Protein AF-A0A3D4AZX1-F1 (afdb_monomer_lite)

Sequence (62 aa):
LLNDVPNYSCSTLTHLVGDREITTVEGLAGDDGKLHPVQQAFMDELSPQCGFCTPGQVMTAV

Secondary structure (DSSP, 8-state):
-BTTB---GGG--HHHHTT--B--GGGSS-TT-PPPHHHHHHHHTT--SSSTTHHHHHHHH-

Radius of gyration: 12.78 Å; chains: 1; bounding box: 30×22×37 Å

pLDDT: mean 97.19, std 1.26, range [93.31, 98.44]

Structure (mmCIF, N/CA/C/O backbone):
data_AF-A0A3D4AZX1-F1
#
_entry.id   AF-A0A3D4AZX1-F1
#
loop_
_atom_site.group_PDB
_atom_site.id
_atom_site.type_symbol
_atom_site.label_atom_id
_atom_site.label_alt_id
_atom_site.label_comp_id
_atom_site.label_asym_id
_atom_site.label_entity_id
_atom_site.label_seq_id
_atom_site.pdbx_PDB_ins_code
_atom_site.Cartn_x
_atom_site.Cartn_y
_atom_site.Cartn_z
_atom_site.occupancy
_atom_site.B_iso_or_equiv
_atom_site.auth_seq_id
_atom_site.auth_comp_id
_atom_site.auth_asym_id
_atom_site.auth_atom_id
_atom_site.pdbx_PDB_model_num
ATOM 1 N N . LEU A 1 1 ? 2.113 -1.095 -4.538 1.00 97.62 1 LEU A N 1
ATOM 2 C CA 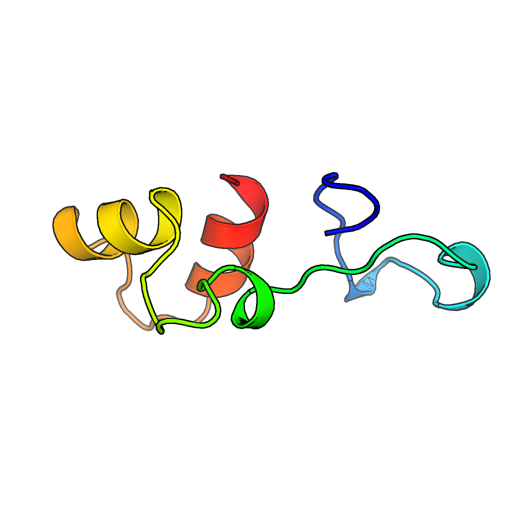. LEU A 1 1 ? 1.320 -2.217 -5.058 1.00 97.62 1 LEU A CA 1
ATOM 3 C C . LEU A 1 1 ? 1.739 -2.525 -6.478 1.00 97.62 1 LEU A C 1
ATOM 5 O O . LEU A 1 1 ? 1.292 -1.767 -7.318 1.00 97.62 1 LEU A O 1
ATOM 9 N N . LEU A 1 2 ? 2.618 -3.487 -6.768 1.00 97.75 2 LEU A N 1
ATOM 10 C CA . LEU A 1 2 ? 2.680 -4.087 -8.109 1.00 97.75 2 LEU A CA 1
ATOM 11 C C . LEU A 1 2 ? 2.355 -5.567 -7.947 1.00 97.75 2 LEU A C 1
ATOM 13 O O . LEU A 1 2 ? 3.227 -6.309 -7.494 1.00 97.75 2 LEU A O 1
ATOM 17 N N . ASN A 1 3 ? 1.121 -5.967 -8.269 1.00 96.75 3 ASN A N 1
ATOM 18 C CA . ASN A 1 3 ? 0.582 -7.294 -7.940 1.00 96.75 3 ASN A CA 1
ATOM 19 C C . ASN A 1 3 ? 0.871 -7.663 -6.469 1.00 96.75 3 ASN A C 1
ATOM 21 O O . ASN A 1 3 ? 1.628 -8.594 -6.199 1.00 96.75 3 ASN A O 1
ATOM 25 N N . ASP A 1 4 ? 0.384 -6.843 -5.535 1.00 96.31 4 ASP A N 1
ATOM 26 C CA . ASP A 1 4 ? 0.570 -6.995 -4.080 1.00 96.31 4 ASP A CA 1
ATOM 27 C C . ASP A 1 4 ? 2.011 -6.901 -3.545 1.00 96.31 4 ASP A C 1
ATOM 29 O O . ASP A 1 4 ? 2.232 -6.966 -2.341 1.00 96.31 4 ASP A O 1
ATOM 33 N N . VAL A 1 5 ? 3.015 -6.651 -4.395 1.00 97.06 5 VAL A N 1
ATOM 34 C CA . VAL A 1 5 ? 4.409 -6.488 -3.947 1.00 97.06 5 VAL A CA 1
ATOM 35 C C . VAL A 1 5 ? 4.782 -5.003 -3.793 1.00 97.06 5 VAL A C 1
ATOM 37 O O . VAL A 1 5 ? 4.622 -4.217 -4.745 1.00 97.06 5 VAL A O 1
ATOM 40 N N . PRO A 1 6 ? 5.324 -4.569 -2.637 1.00 97.56 6 PRO A N 1
ATOM 41 C CA . PRO A 1 6 ? 5.807 -3.205 -2.460 1.00 97.56 6 PRO A CA 1
ATOM 42 C C . PRO A 1 6 ? 7.048 -2.946 -3.320 1.00 97.56 6 PRO A C 1
ATOM 44 O O . PRO A 1 6 ? 7.980 -3.742 -3.382 1.00 97.56 6 PRO A O 1
ATOM 47 N N . ASN A 1 7 ? 7.056 -1.804 -4.004 1.00 97.31 7 ASN A N 1
ATOM 48 C CA . ASN A 1 7 ? 8.149 -1.357 -4.861 1.00 97.31 7 ASN A CA 1
ATOM 49 C C . ASN A 1 7 ? 8.348 0.148 -4.659 1.00 97.31 7 ASN A C 1
ATOM 51 O O . ASN A 1 7 ? 7.372 0.883 -4.485 1.00 97.31 7 ASN A O 1
ATOM 55 N N . TYR A 1 8 ? 9.591 0.628 -4.736 1.00 97.81 8 TYR A N 1
ATOM 56 C CA . TYR A 1 8 ? 9.855 2.065 -4.769 1.00 97.81 8 TYR A CA 1
ATOM 57 C C . TYR A 1 8 ? 9.421 2.639 -6.121 1.00 97.81 8 TYR A C 1
ATOM 59 O O . TYR A 1 8 ? 10.035 2.367 -7.157 1.00 97.81 8 TYR A O 1
ATOM 67 N N . SER A 1 9 ? 8.362 3.452 -6.114 1.00 97.50 9 SER A N 1
ATOM 68 C CA . SER A 1 9 ? 7.791 4.040 -7.334 1.00 97.50 9 SER A CA 1
ATOM 69 C C . SER A 1 9 ? 8.792 4.924 -8.079 1.00 97.50 9 SER A C 1
ATOM 71 O O . SER A 1 9 ? 8.849 4.884 -9.302 1.00 97.50 9 SER A O 1
ATOM 73 N N . CYS A 1 10 ? 9.651 5.648 -7.356 1.00 97.69 10 CYS A N 1
ATOM 74 C CA . CYS A 1 10 ? 10.685 6.500 -7.945 1.00 97.69 10 CYS A CA 1
ATOM 75 C C . CYS A 1 10 ? 11.776 5.725 -8.704 1.00 97.69 10 CYS A C 1
ATOM 77 O O . CYS A 1 10 ? 12.454 6.304 -9.549 1.00 97.69 10 CYS A O 1
ATOM 79 N N . SER A 1 11 ? 11.952 4.432 -8.417 1.00 97.62 11 SER A N 1
ATOM 80 C CA . SER A 1 11 ? 12.933 3.558 -9.075 1.00 97.62 11 SER A CA 1
ATOM 81 C C . SER A 1 11 ? 12.288 2.571 -10.050 1.00 97.62 11 SER A C 1
ATOM 83 O O . SER A 1 11 ? 12.989 1.780 -10.678 1.00 97.62 11 SER A O 1
ATOM 85 N N . THR A 1 12 ? 10.962 2.607 -10.193 1.00 96.88 12 THR A N 1
ATOM 86 C CA . THR A 1 12 ? 10.220 1.732 -11.100 1.00 96.88 12 THR A CA 1
ATOM 87 C C . THR A 1 12 ? 9.909 2.484 -12.384 1.00 96.88 12 THR A C 1
ATOM 89 O O . THR A 1 12 ? 9.153 3.451 -12.388 1.00 96.88 12 THR A O 1
ATOM 92 N N . LEU A 1 13 ? 10.465 2.021 -13.501 1.00 97.25 13 LEU A N 1
ATOM 93 C CA . LEU A 1 13 ? 10.163 2.604 -14.804 1.00 97.25 13 LEU A CA 1
ATOM 94 C C . LEU A 1 13 ? 8.782 2.143 -15.276 1.00 97.25 13 LEU A C 1
ATOM 96 O O . LEU A 1 13 ? 8.496 0.948 -15.279 1.00 97.25 13 LEU A O 1
ATOM 100 N N . THR A 1 14 ? 7.951 3.074 -15.746 1.00 95.31 14 THR A N 1
ATOM 101 C CA . THR A 1 14 ? 6.572 2.788 -1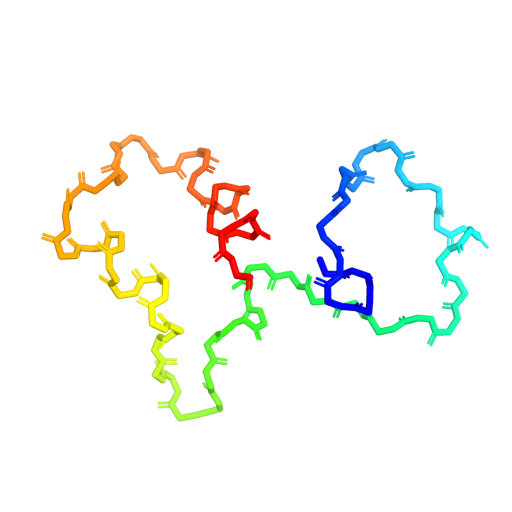6.182 1.00 95.31 14 THR A CA 1
ATOM 102 C C . THR A 1 14 ? 6.504 1.686 -17.244 1.00 95.31 14 THR A C 1
ATOM 104 O O . THR A 1 14 ? 5.618 0.842 -17.188 1.00 95.31 14 THR A O 1
ATOM 107 N N . HIS A 1 15 ? 7.476 1.618 -18.161 1.00 96.00 15 HIS A N 1
ATOM 108 C CA . HIS A 1 15 ? 7.520 0.573 -19.192 1.00 96.00 15 HIS A CA 1
ATOM 109 C C . HIS A 1 15 ? 7.708 -0.847 -18.628 1.00 96.00 15 HIS A C 1
ATOM 111 O O . HIS A 1 15 ? 7.323 -1.811 -19.280 1.00 96.00 15 HIS A O 1
ATOM 117 N N . LEU A 1 16 ? 8.297 -0.988 -17.433 1.00 95.38 16 LEU A N 1
ATOM 118 C CA . LEU A 1 16 ? 8.444 -2.282 -16.767 1.00 95.38 16 LEU A CA 1
ATOM 119 C C . LEU A 1 16 ? 7.136 -2.721 -16.108 1.00 95.38 16 LEU A C 1
ATOM 121 O O . LEU A 1 16 ? 6.983 -3.901 -15.809 1.00 95.38 16 LEU A O 1
ATOM 125 N N . VAL A 1 17 ? 6.213 -1.797 -15.818 1.00 96.88 17 VAL A N 1
ATOM 126 C CA . VAL A 1 17 ? 4.955 -2.094 -15.117 1.00 96.88 17 VAL A CA 1
ATOM 127 C C . VAL A 1 17 ? 4.034 -2.950 -15.982 1.00 96.88 17 VAL A C 1
ATOM 129 O O . VAL A 1 17 ? 3.573 -3.978 -15.491 1.00 96.88 17 VAL A O 1
ATOM 132 N N . GLY A 1 18 ? 3.864 -2.607 -17.263 1.00 94.56 18 GLY A N 1
ATOM 133 C CA . GLY A 1 18 ? 2.992 -3.346 -18.183 1.00 94.56 18 GLY A CA 1
ATOM 134 C C . GLY A 1 18 ? 1.544 -3.387 -17.685 1.00 94.56 18 GLY A C 1
ATOM 135 O O . GLY A 1 18 ? 1.055 -2.392 -17.159 1.00 94.56 18 GLY A O 1
ATOM 136 N N . ASP A 1 19 ? 0.904 -4.552 -17.794 1.00 95.62 19 ASP A N 1
ATOM 137 C CA . ASP A 1 19 ? -0.488 -4.788 -17.369 1.00 95.62 19 ASP A CA 1
ATOM 138 C C . ASP A 1 19 ? -0.616 -5.217 -15.894 1.00 95.62 19 ASP A C 1
ATOM 140 O O . ASP A 1 19 ? -1.625 -5.794 -15.490 1.00 95.62 19 ASP A O 1
ATOM 144 N N . ARG A 1 20 ? 0.426 -5.003 -15.080 1.00 97.62 20 ARG A N 1
ATOM 145 C CA . ARG A 1 20 ? 0.383 -5.338 -13.650 1.00 97.62 20 ARG A CA 1
ATOM 146 C C . ARG A 1 20 ? -0.615 -4.452 -12.918 1.00 97.62 20 ARG A C 1
ATOM 148 O O . ARG A 1 20 ? -0.726 -3.259 -13.195 1.00 97.62 20 ARG A O 1
ATOM 155 N N . GLU A 1 21 ? -1.277 -5.034 -11.929 1.00 97.69 21 GLU A N 1
ATOM 156 C CA . GLU A 1 21 ? -2.171 -4.308 -11.043 1.00 97.69 21 GLU A CA 1
ATOM 157 C C . GLU A 1 21 ? -1.369 -3.333 -10.177 1.00 97.69 21 GLU A C 1
ATOM 159 O O . GLU A 1 21 ? -0.369 -3.707 -9.549 1.00 97.69 21 GLU A O 1
ATOM 164 N N . ILE A 1 22 ? -1.807 -2.071 -10.169 1.00 97.75 22 ILE A N 1
ATOM 165 C CA . ILE A 1 22 ? -1.202 -1.007 -9.375 1.00 97.75 22 ILE A CA 1
ATOM 166 C C . ILE A 1 22 ? -2.136 -0.648 -8.226 1.00 97.75 22 ILE A C 1
ATOM 168 O O . ILE A 1 22 ? -3.239 -0.159 -8.448 1.00 97.75 22 ILE A O 1
ATOM 172 N N . THR A 1 23 ? -1.619 -0.765 -7.007 1.00 98.12 23 THR A N 1
ATOM 173 C CA . THR A 1 23 ? -2.281 -0.277 -5.789 1.00 98.12 23 THR A CA 1
ATOM 174 C C . THR A 1 23 ? -1.390 0.760 -5.119 1.00 98.12 23 THR A C 1
ATOM 176 O O . THR A 1 23 ? -0.204 0.501 -4.858 1.00 98.12 23 THR A O 1
ATOM 179 N N . THR A 1 24 ? -1.944 1.938 -4.843 1.00 98.31 24 THR A N 1
ATOM 180 C CA . THR A 1 24 ? -1.318 3.015 -4.060 1.00 98.31 24 THR A CA 1
ATOM 181 C C . THR A 1 24 ? -2.017 3.159 -2.707 1.00 98.31 24 THR A C 1
ATOM 183 O O . THR A 1 24 ? -2.971 2.437 -2.426 1.00 98.31 24 THR A O 1
ATOM 186 N N . VAL A 1 25 ? -1.546 4.071 -1.848 1.00 98.19 25 VAL A N 1
ATOM 187 C CA . VAL A 1 25 ? -2.100 4.243 -0.490 1.00 98.19 25 VAL A CA 1
ATOM 188 C C . VAL A 1 25 ? -3.587 4.607 -0.511 1.00 98.19 25 VAL A C 1
ATOM 190 O O . VAL A 1 25 ? -4.343 4.193 0.364 1.00 98.19 25 VAL A O 1
ATOM 193 N N . GLU A 1 26 ? -4.009 5.347 -1.533 1.00 97.44 26 GLU A N 1
ATOM 194 C CA . GLU A 1 26 ? -5.383 5.779 -1.762 1.00 97.44 26 GLU A CA 1
ATOM 195 C C . GLU A 1 26 ? -6.303 4.605 -2.118 1.00 97.44 26 GLU A C 1
ATOM 197 O O . GLU A 1 26 ? -7.497 4.671 -1.849 1.00 97.44 26 GLU A O 1
ATOM 202 N N . GLY A 1 27 ? -5.748 3.529 -2.685 1.00 97.12 27 GLY A N 1
ATOM 203 C CA . GLY A 1 27 ? -6.487 2.329 -3.081 1.00 97.12 27 GLY A CA 1
ATOM 204 C C . GLY A 1 27 ? -6.652 1.284 -1.976 1.00 97.12 27 GLY A C 1
ATOM 205 O O . GLY A 1 27 ? -7.183 0.216 -2.248 1.00 97.12 27 GLY A O 1
ATOM 206 N N . LEU A 1 28 ? -6.169 1.543 -0.755 1.00 97.44 28 LEU A N 1
ATOM 207 C CA . LEU A 1 28 ? -6.268 0.586 0.356 1.00 97.44 28 LEU A CA 1
ATOM 208 C C . LEU A 1 28 ? -7.605 0.638 1.100 1.00 97.44 28 LEU A C 1
ATOM 210 O O . LEU A 1 28 ? -8.000 -0.354 1.711 1.00 97.44 28 LEU A O 1
ATOM 214 N N . ALA A 1 29 ? -8.271 1.793 1.103 1.00 96.75 29 ALA A N 1
ATOM 215 C CA . ALA A 1 29 ? -9.590 1.901 1.707 1.00 96.75 29 ALA A CA 1
ATOM 216 C C . ALA A 1 29 ? -10.618 1.174 0.829 1.00 96.75 29 ALA A C 1
ATOM 218 O O . ALA A 1 29 ? -10.555 1.254 -0.397 1.00 96.75 29 ALA A O 1
ATOM 219 N N . GLY A 1 30 ? -11.565 0.476 1.455 1.00 93.38 30 GLY A N 1
ATOM 220 C CA . GLY A 1 30 ? -12.677 -0.142 0.736 1.00 93.38 30 GLY A CA 1
ATOM 221 C C . GLY A 1 30 ? -13.617 0.903 0.131 1.00 93.38 30 GLY A C 1
ATOM 222 O O . GLY A 1 30 ? -13.641 2.056 0.563 1.00 93.38 30 GLY A O 1
ATOM 223 N N . ASP A 1 31 ? -14.453 0.485 -0.823 1.00 93.31 31 ASP A N 1
ATOM 224 C CA . ASP A 1 31 ? -15.443 1.357 -1.482 1.00 93.31 31 ASP A CA 1
ATOM 225 C C . ASP A 1 31 ? -16.442 1.999 -0.499 1.00 93.31 31 ASP A C 1
ATOM 227 O O . ASP A 1 31 ? -17.030 3.043 -0.779 1.00 93.31 31 ASP A O 1
ATOM 231 N N . ASP A 1 32 ? -16.638 1.384 0.672 1.00 95.06 32 ASP A N 1
ATOM 232 C CA . ASP A 1 32 ? -17.463 1.900 1.769 1.00 95.06 32 ASP A CA 1
ATOM 233 C C . ASP A 1 32 ? -16.727 2.912 2.670 1.00 95.06 32 ASP A C 1
ATOM 235 O O . ASP A 1 32 ? -17.274 3.368 3.676 1.00 95.06 32 ASP A O 1
ATOM 239 N N . GLY A 1 33 ? -15.489 3.265 2.316 1.00 94.19 33 GLY A N 1
ATOM 240 C CA . GLY A 1 33 ? -14.622 4.172 3.057 1.00 94.19 33 GLY A CA 1
ATOM 241 C C . GLY A 1 33 ? -13.960 3.543 4.283 1.00 94.19 33 GLY A C 1
ATOM 242 O O . GLY A 1 33 ? -13.294 4.260 5.033 1.00 94.19 33 GLY A O 1
ATOM 243 N N . LYS A 1 34 ? -14.119 2.232 4.525 1.00 97.44 34 LYS A N 1
ATOM 244 C CA . LYS A 1 34 ? -13.420 1.571 5.632 1.00 97.44 34 LYS A CA 1
ATOM 245 C C . LYS A 1 34 ? -11.926 1.510 5.359 1.00 97.44 34 LYS A C 1
ATOM 247 O O . LYS A 1 34 ? -11.488 1.104 4.285 1.00 97.44 34 LYS A O 1
ATOM 252 N N . LEU A 1 35 ? -11.153 1.872 6.376 1.00 98.06 35 LEU A N 1
ATOM 253 C CA . LEU A 1 35 ? -9.702 1.781 6.346 1.00 98.06 35 LEU A CA 1
ATOM 254 C C . LEU A 1 35 ? -9.247 0.323 6.270 1.00 98.06 35 LEU A C 1
ATOM 256 O O . LEU A 1 35 ? -9.841 -0.565 6.888 1.00 98.06 35 LEU A O 1
ATOM 260 N N . HIS A 1 36 ? -8.138 0.092 5.572 1.00 98.12 36 HIS A N 1
ATOM 261 C CA . HIS A 1 36 ? -7.430 -1.179 5.648 1.00 98.12 36 HIS A CA 1
ATOM 262 C C . HIS A 1 36 ? -6.994 -1.449 7.103 1.00 98.12 36 HIS A C 1
ATOM 264 O O . HIS A 1 36 ? -6.598 -0.501 7.789 1.00 98.12 36 HIS A O 1
ATOM 270 N N . PRO A 1 37 ? -6.970 -2.706 7.592 1.00 98.31 37 PRO A N 1
ATOM 271 C CA . PRO A 1 37 ? -6.534 -3.016 8.959 1.00 98.31 37 PRO A CA 1
ATOM 272 C C . PRO A 1 37 ? -5.189 -2.388 9.357 1.00 98.31 37 PRO A C 1
ATOM 274 O O . PRO A 1 37 ? -5.034 -1.908 10.475 1.00 98.31 37 PRO A O 1
ATOM 277 N N . VAL A 1 38 ? -4.238 -2.312 8.422 1.00 98.06 38 VAL A N 1
ATOM 278 C CA . VAL A 1 38 ? -2.947 -1.627 8.626 1.00 98.06 38 VAL A CA 1
ATOM 279 C C . VAL A 1 38 ? -3.123 -0.117 8.820 1.00 98.06 38 VAL A C 1
ATOM 281 O O . VAL A 1 38 ? -2.517 0.454 9.720 1.00 98.06 38 VAL A O 1
ATOM 284 N N . GLN A 1 39 ? -3.966 0.546 8.022 1.00 98.38 39 GLN A N 1
ATOM 285 C CA . GLN A 1 39 ? -4.247 1.977 8.191 1.00 98.38 39 GLN A CA 1
ATOM 286 C C . GLN A 1 39 ? -4.902 2.256 9.552 1.00 98.38 39 GLN A C 1
ATOM 288 O O . GLN A 1 39 ? -4.509 3.204 10.229 1.00 98.38 39 GLN A O 1
ATOM 293 N N . GLN A 1 40 ? -5.848 1.407 9.971 1.00 98.31 40 GLN A N 1
ATOM 294 C CA . GLN A 1 40 ? -6.494 1.519 11.280 1.00 98.31 40 GLN A CA 1
ATOM 295 C C . GLN A 1 40 ? -5.481 1.342 12.421 1.00 98.31 40 GLN A C 1
ATOM 297 O O . GLN A 1 40 ? -5.413 2.187 13.308 1.00 98.31 40 GLN A O 1
ATOM 302 N N . ALA A 1 41 ? -4.619 0.323 12.351 1.00 98.44 41 ALA A N 1
ATOM 303 C CA . ALA A 1 41 ? -3.585 0.090 13.359 1.00 98.44 41 ALA A CA 1
ATOM 304 C C . ALA A 1 41 ? -2.609 1.275 13.493 1.00 98.44 41 ALA A C 1
ATOM 306 O O . ALA A 1 41 ? -2.215 1.633 14.598 1.00 98.44 41 ALA A O 1
ATOM 307 N N . PHE A 1 42 ? -2.248 1.933 12.386 1.00 98.12 42 PHE A N 1
ATOM 308 C CA . PHE A 1 42 ? -1.406 3.134 12.435 1.00 98.12 42 PHE A CA 1
ATOM 309 C C . PHE A 1 42 ? -2.077 4.290 13.188 1.00 98.12 42 PHE A C 1
ATOM 311 O O . PHE A 1 42 ? -1.382 5.050 13.865 1.00 98.12 42 PHE A O 1
ATOM 318 N N . MET A 1 43 ? -3.402 4.433 13.073 1.00 96.75 43 MET A N 1
ATOM 319 C CA . MET A 1 43 ? -4.161 5.428 13.834 1.00 96.75 43 MET A CA 1
ATOM 320 C C . MET A 1 43 ? -4.240 5.062 15.315 1.00 96.75 43 MET A C 1
ATOM 322 O O . MET A 1 43 ? -3.982 5.920 16.159 1.00 96.75 43 MET A O 1
ATOM 326 N N . ASP A 1 44 ? -4.561 3.803 15.615 1.00 98.38 44 ASP A N 1
ATOM 327 C CA . ASP A 1 44 ? -4.730 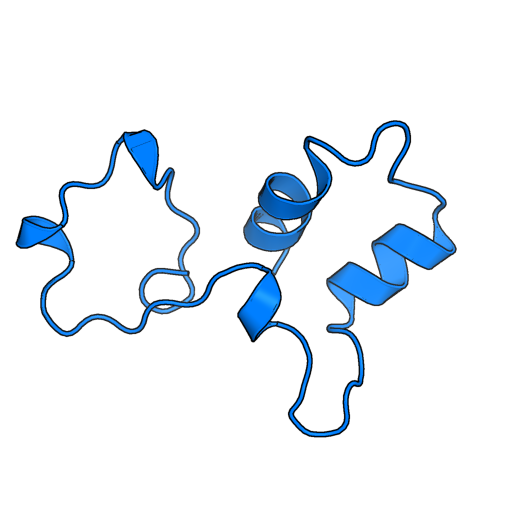3.308 16.985 1.00 98.38 44 ASP A CA 1
ATOM 328 C C . ASP A 1 44 ? -3.425 3.420 17.791 1.00 98.38 44 ASP A C 1
ATOM 330 O O . ASP A 1 44 ? -3.443 3.796 18.962 1.00 98.38 44 ASP A O 1
ATOM 334 N N . GLU A 1 45 ? -2.284 3.186 17.135 1.00 98.12 45 GLU A N 1
ATOM 335 C CA . GLU A 1 45 ? -0.947 3.243 17.739 1.00 98.12 45 GLU A CA 1
ATOM 336 C C . GLU A 1 45 ? -0.262 4.614 17.607 1.00 98.12 45 GLU A C 1
ATOM 338 O O . GLU A 1 45 ? 0.931 4.745 17.890 1.00 98.12 45 GLU A O 1
ATOM 343 N N . LEU A 1 46 ? -0.986 5.651 17.160 1.00 96.88 46 LEU A N 1
ATOM 344 C CA . LEU A 1 46 ? -0.465 7.018 16.995 1.00 96.88 46 LEU A CA 1
ATOM 345 C C . LEU A 1 46 ? 0.854 7.068 16.196 1.00 96.88 46 LEU A C 1
ATOM 347 O O . LEU A 1 46 ? 1.762 7.847 16.495 1.00 96.88 46 LEU A O 1
ATOM 351 N N . SER A 1 47 ? 0.969 6.214 15.177 1.00 96.56 47 SER A N 1
ATOM 352 C CA . SER A 1 47 ? 2.196 6.044 14.395 1.00 96.56 47 SER A CA 1
ATOM 353 C C . SER A 1 47 ? 2.588 7.300 13.590 1.00 96.56 47 SER A C 1
ATOM 355 O O . SER A 1 47 ? 3.773 7.658 13.579 1.00 96.56 47 SER A O 1
ATOM 357 N N . PRO A 1 48 ? 1.652 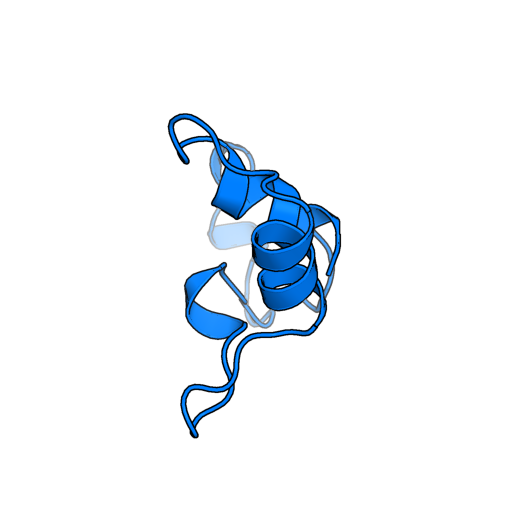8.029 12.942 1.00 96.31 48 PRO A N 1
ATOM 358 C CA . PRO A 1 48 ? 1.991 9.244 12.208 1.00 96.31 48 PRO A CA 1
ATOM 359 C C . PRO A 1 48 ? 2.349 10.412 13.138 1.00 96.31 48 PRO A C 1
ATOM 361 O O . PRO A 1 48 ? 1.586 10.767 14.031 1.00 96.31 48 PRO A O 1
ATOM 364 N N . GLN A 1 49 ? 3.467 11.089 12.856 1.00 96.81 49 GLN A N 1
ATOM 365 C CA . GLN A 1 49 ? 3.773 12.412 13.425 1.00 96.81 49 GLN A CA 1
ATOM 366 C C . GLN A 1 49 ? 3.479 13.514 12.400 1.00 96.81 49 GLN A C 1
ATOM 368 O O . GLN A 1 49 ? 2.363 14.010 12.312 1.00 96.81 49 GLN A O 1
ATOM 373 N N . CYS A 1 50 ? 4.457 13.861 11.553 1.00 98.00 50 CYS A N 1
ATOM 374 C CA . CYS A 1 50 ? 4.242 14.796 10.442 1.00 98.00 50 CYS A CA 1
ATOM 375 C C . CYS A 1 50 ? 3.459 14.177 9.273 1.00 98.00 50 CYS A C 1
ATOM 377 O O . CYS A 1 50 ? 3.077 14.878 8.342 1.00 98.00 50 CYS A O 1
ATOM 379 N N . GLY A 1 51 ? 3.274 12.856 9.283 1.00 97.44 51 GLY A N 1
ATOM 380 C CA . GLY A 1 51 ? 2.497 12.127 8.286 1.00 97.44 51 GLY A CA 1
ATOM 381 C C . GLY A 1 51 ? 3.235 11.797 6.985 1.00 97.44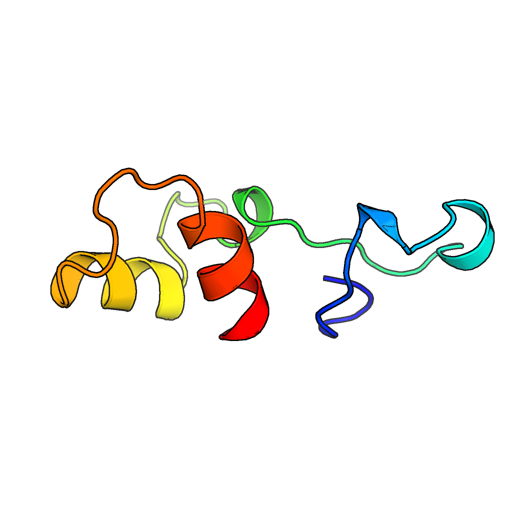 51 GLY A C 1
ATOM 382 O O . GLY A 1 51 ? 2.808 10.879 6.292 1.00 97.44 51 GLY A O 1
ATOM 383 N N . PHE A 1 52 ? 4.354 12.456 6.670 1.00 98.25 52 PHE A N 1
ATOM 384 C CA . PHE A 1 52 ? 4.988 12.374 5.345 1.00 98.25 52 PHE A CA 1
ATOM 385 C C . PHE A 1 52 ? 5.416 10.956 4.930 1.00 98.25 52 PHE A C 1
ATOM 387 O O . PHE A 1 52 ? 5.249 10.572 3.776 1.00 98.25 52 PHE A O 1
ATOM 394 N N . CYS A 1 53 ? 5.951 10.158 5.859 1.00 98.00 53 CYS A N 1
ATOM 395 C CA . CYS A 1 53 ? 6.382 8.785 5.573 1.00 98.00 53 CYS A CA 1
ATOM 396 C C . CYS A 1 53 ? 5.256 7.744 5.664 1.00 98.00 53 CYS A C 1
ATOM 398 O O . CYS A 1 53 ? 5.435 6.625 5.179 1.00 98.00 53 CYS A O 1
ATOM 400 N N . THR A 1 54 ? 4.111 8.102 6.252 1.00 98.31 54 THR A N 1
ATOM 401 C CA . THR A 1 54 ? 3.003 7.178 6.541 1.00 98.31 54 THR A CA 1
ATOM 402 C C . THR A 1 54 ? 2.538 6.413 5.308 1.00 98.31 54 THR A C 1
ATOM 404 O O . THR A 1 54 ? 2.411 5.197 5.409 1.00 98.31 54 THR A O 1
ATOM 407 N N . PRO A 1 55 ? 2.359 7.041 4.124 1.00 98.38 55 PRO A N 1
ATOM 408 C CA . PRO A 1 55 ? 1.966 6.299 2.932 1.00 98.38 55 PRO A CA 1
ATOM 409 C C . PRO A 1 55 ? 2.928 5.158 2.600 1.00 98.38 55 PRO A C 1
ATOM 411 O O . PRO A 1 55 ? 2.498 4.031 2.392 1.00 98.38 55 PRO A O 1
ATOM 414 N N . GLY A 1 56 ? 4.238 5.417 2.611 1.00 98.38 56 GLY A N 1
ATOM 415 C CA . GLY A 1 56 ? 5.243 4.397 2.308 1.00 98.38 56 GLY A CA 1
ATOM 416 C C . GLY A 1 56 ? 5.305 3.289 3.359 1.00 98.38 56 GLY A C 1
ATOM 417 O O . GLY A 1 56 ? 5.428 2.119 3.003 1.00 98.38 56 GLY A O 1
ATOM 418 N N . GLN A 1 57 ? 5.184 3.645 4.641 1.00 98.44 57 GLN A N 1
ATOM 419 C CA . GLN A 1 57 ? 5.159 2.680 5.744 1.00 98.44 57 GLN A CA 1
ATOM 420 C C . GLN A 1 57 ? 3.929 1.774 5.676 1.00 98.44 57 GLN A C 1
ATOM 422 O O . GLN A 1 57 ? 4.080 0.557 5.738 1.00 98.44 57 GLN A O 1
ATOM 427 N N . VAL A 1 58 ? 2.741 2.354 5.472 1.00 98.38 58 VAL A N 1
ATOM 428 C CA . VAL A 1 58 ? 1.495 1.604 5.291 1.00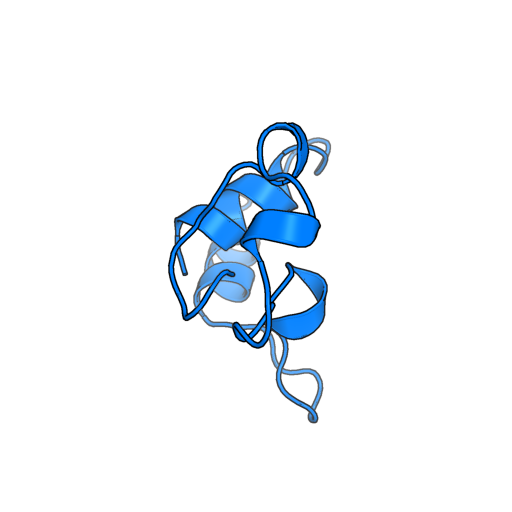 98.38 58 VAL A CA 1
ATOM 429 C C . VAL A 1 58 ? 1.640 0.662 4.102 1.00 98.38 58 VAL A C 1
ATOM 431 O O . VAL A 1 58 ? 1.499 -0.534 4.297 1.00 98.38 58 VAL A O 1
ATOM 434 N N . MET A 1 59 ? 2.031 1.162 2.921 1.00 98.25 59 MET A N 1
ATOM 435 C CA . MET A 1 59 ? 2.200 0.354 1.700 1.00 98.25 59 MET A CA 1
ATOM 436 C C . MET A 1 59 ? 3.237 -0.773 1.818 1.00 98.25 59 MET A C 1
ATOM 438 O O . MET A 1 59 ? 3.224 -1.682 1.000 1.00 98.25 59 MET A O 1
ATOM 442 N N . THR A 1 60 ? 4.160 -0.694 2.777 1.00 98.06 60 THR A N 1
ATOM 443 C CA . THR A 1 60 ? 5.160 -1.745 3.035 1.00 98.06 60 THR A CA 1
ATOM 444 C C . THR A 1 60 ? 4.643 -2.809 4.010 1.00 98.06 60 THR A C 1
ATOM 446 O O . THR A 1 60 ? 5.188 -3.907 4.048 1.00 98.06 60 THR A O 1
ATOM 449 N N . ALA A 1 61 ? 3.633 -2.478 4.817 1.00 97.00 61 ALA A N 1
ATOM 450 C CA . ALA A 1 61 ? 3.069 -3.343 5.852 1.00 97.00 61 ALA A CA 1
ATOM 451 C C . ALA A 1 61 ? 1.761 -4.045 5.436 1.00 97.00 61 ALA A C 1
ATOM 453 O O . ALA A 1 61 ? 1.300 -4.914 6.177 1.00 97.00 61 ALA A O 1
ATOM 454 N N . VAL A 1 62 ? 1.163 -3.645 4.307 1.00 94.62 62 VAL A N 1
ATOM 455 C CA . VAL A 1 62 ? 0.065 -4.365 3.625 1.00 94.62 62 VAL A CA 1
ATOM 456 C C . VAL A 1 62 ? 0.624 -5.584 2.911 1.00 94.62 62 VAL A C 1
ATOM 458 O O . VAL A 1 62 ? -0.008 -6.652 3.034 1.00 94.62 62 VAL A O 1
#

Foldseek 3Di:
DFQLDDDDPVPDDPVVSPPTDDDFLVNQADPVRHHHPLVVVCVVVVVDDVCPCVRVVSSNVD